Protein AF-A0A6F8V2T3-F1 (afdb_monomer_lite)

pLDDT: mean 85.08, std 18.63, range [44.62, 98.5]

Sequence (82 aa):
MLKIVILVAMLLPASAQAAGYCLPQNGKDRIARDGICPTGYFGSGDCCEAFRADTKRAIPKIEGKACPAGFFKSQAYCVSFH

Foldseek 3Di:
DPPPVVVVPPPPPPPPPPQPPQPADPLWGKDADDDDDFPQWDDDPRITTGPDNPAFDKDADDPPDADDPQWHDGPRITTGPD

Radius of gyration: 17.57 Å; chains: 1; bounding box: 61×20×28 Å

Structure (mmCIF, N/CA/C/O backbone):
data_AF-A0A6F8V2T3-F1
#
_entry.id   AF-A0A6F8V2T3-F1
#
loop_
_atom_site.group_PDB
_atom_site.id
_atom_site.type_symbol
_atom_site.label_atom_id
_atom_site.label_alt_id
_atom_site.label_comp_id
_atom_site.label_asym_id
_atom_site.label_entity_id
_atom_site.label_seq_id
_atom_site.pdbx_PDB_ins_code
_atom_site.Cartn_x
_atom_site.Cartn_y
_atom_site.Cartn_z
_atom_site.occupancy
_atom_site.B_iso_or_equiv
_atom_site.auth_seq_id
_atom_site.auth_comp_id
_atom_site.auth_asym_id
_atom_site.auth_atom_id
_atom_site.pdbx_PDB_model_num
ATOM 1 N N . MET A 1 1 ? -51.250 6.246 2.081 1.00 53.31 1 MET A N 1
ATOM 2 C CA . MET A 1 1 ? -49.916 6.846 2.323 1.00 53.31 1 MET A CA 1
ATOM 3 C C . MET A 1 1 ? -48.845 5.830 2.762 1.00 53.31 1 MET A C 1
ATOM 5 O O . MET A 1 1 ? -47.731 6.229 3.054 1.00 53.31 1 MET A O 1
ATOM 9 N N . LEU A 1 2 ? -49.125 4.516 2.698 1.00 47.41 2 LEU A N 1
ATOM 10 C CA . LEU A 1 2 ? -48.218 3.417 3.086 1.00 47.41 2 LEU A CA 1
ATOM 11 C C . LEU A 1 2 ? -47.639 2.646 1.874 1.00 47.41 2 LEU A C 1
ATOM 13 O O . LEU A 1 2 ? -47.257 1.491 1.988 1.00 47.41 2 LEU A O 1
ATOM 17 N N . LYS A 1 3 ? -47.646 3.242 0.675 1.00 44.62 3 LYS A N 1
ATOM 18 C CA . LYS A 1 3 ? -47.137 2.597 -0.556 1.00 44.62 3 LYS A CA 1
ATOM 19 C C . LYS A 1 3 ? -45.912 3.287 -1.162 1.00 44.62 3 LYS A C 1
ATOM 21 O O . LYS A 1 3 ? -45.266 2.705 -2.020 1.00 44.62 3 LYS A O 1
ATOM 26 N N . ILE A 1 4 ? -45.569 4.493 -0.704 1.00 50.94 4 ILE A N 1
ATOM 27 C CA . ILE A 1 4 ? -44.476 5.290 -1.291 1.00 50.94 4 ILE A CA 1
ATOM 28 C C . ILE A 1 4 ? -43.129 5.007 -0.602 1.00 50.94 4 ILE A C 1
ATOM 30 O O . ILE A 1 4 ? -42.087 5.108 -1.237 1.00 50.94 4 ILE A O 1
ATOM 34 N N . VAL A 1 5 ? -43.129 4.559 0.660 1.00 50.53 5 VAL A N 1
ATOM 35 C CA . VAL A 1 5 ? -41.890 4.332 1.436 1.00 50.53 5 VAL A CA 1
ATOM 36 C C . VAL A 1 5 ? -41.094 3.107 0.952 1.00 50.53 5 VAL A C 1
ATOM 38 O O . VAL A 1 5 ? -39.892 3.028 1.173 1.00 50.53 5 VAL A O 1
ATOM 41 N N . ILE A 1 6 ? -41.724 2.166 0.241 1.00 52.75 6 ILE A N 1
ATOM 42 C CA . ILE A 1 6 ? -41.083 0.898 -0.157 1.00 52.75 6 ILE A CA 1
ATOM 43 C C . ILE A 1 6 ? -40.297 1.038 -1.479 1.00 52.75 6 ILE A C 1
ATOM 45 O O . ILE A 1 6 ? -39.366 0.281 -1.733 1.00 52.75 6 ILE A O 1
ATOM 49 N N . LEU A 1 7 ? -40.611 2.038 -2.311 1.00 48.78 7 LEU A N 1
ATOM 50 C CA . LEU A 1 7 ? -40.020 2.189 -3.650 1.00 48.78 7 LEU A CA 1
ATOM 51 C C . LEU A 1 7 ? -38.633 2.851 -3.674 1.00 48.78 7 LEU A C 1
ATOM 53 O O . LEU A 1 7 ? -37.979 2.833 -4.710 1.00 48.78 7 LEU A O 1
ATOM 57 N N . VAL A 1 8 ? -38.154 3.400 -2.554 1.00 53.94 8 VAL A N 1
ATOM 58 C CA . VAL A 1 8 ? -36.848 4.092 -2.492 1.00 53.94 8 VAL A CA 1
ATOM 59 C C . VAL A 1 8 ? -35.718 3.169 -1.998 1.00 53.94 8 VAL A C 1
ATOM 61 O O . VAL A 1 8 ? -34.547 3.522 -2.069 1.00 53.94 8 VAL A O 1
ATOM 64 N N . ALA A 1 9 ? -36.028 1.944 -1.559 1.00 54.09 9 ALA A N 1
ATOM 65 C CA . ALA A 1 9 ? -35.049 1.036 -0.950 1.00 54.09 9 ALA A CA 1
ATOM 66 C C . ALA A 1 9 ? -34.138 0.277 -1.945 1.00 54.09 9 ALA A C 1
ATOM 68 O O . ALA A 1 9 ? -33.327 -0.539 -1.518 1.00 54.09 9 ALA A O 1
ATOM 69 N N . MET A 1 10 ? -34.244 0.521 -3.258 1.00 59.97 10 MET A N 1
ATOM 70 C CA . MET A 1 10 ? -33.504 -0.225 -4.295 1.00 59.97 10 MET A CA 1
ATOM 71 C C . MET A 1 10 ? -32.570 0.642 -5.154 1.00 59.97 10 MET A C 1
ATOM 73 O O . MET A 1 10 ? -32.334 0.346 -6.320 1.00 59.97 10 MET A O 1
ATOM 77 N N . LEU A 1 11 ? -32.000 1.700 -4.575 1.00 58.97 11 LEU A N 1
ATOM 78 C CA . LEU A 1 11 ? -30.875 2.439 -5.165 1.00 58.97 11 LEU A CA 1
ATOM 79 C C . LEU A 1 11 ? -29.633 2.335 -4.274 1.00 58.97 11 LEU A C 1
ATOM 81 O O . LEU A 1 11 ? -28.951 3.322 -4.020 1.00 58.97 11 LEU A O 1
ATOM 85 N N . LEU A 1 12 ? -29.333 1.131 -3.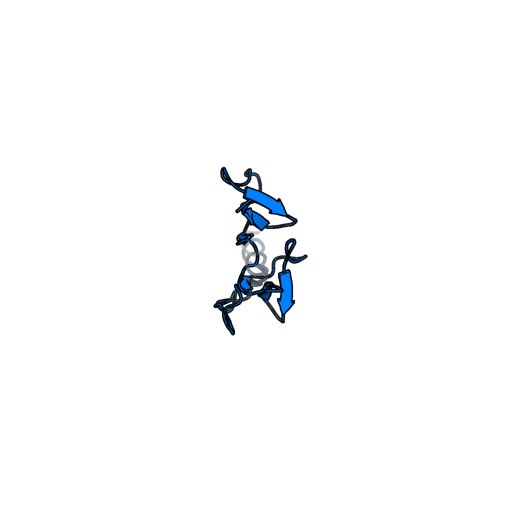785 1.00 57.59 12 LEU A N 1
ATOM 86 C CA . LEU A 1 12 ? -27.976 0.815 -3.354 1.00 57.59 12 LEU A CA 1
ATOM 87 C C . LEU A 1 12 ? -27.164 0.613 -4.639 1.00 57.59 12 LEU A C 1
ATOM 89 O O . LEU A 1 12 ? -27.397 -0.390 -5.319 1.00 57.59 12 LEU A O 1
ATOM 93 N N . PRO A 1 13 ? -26.254 1.528 -5.029 1.00 54.03 13 PRO A N 1
ATOM 94 C CA . PRO A 1 13 ? -25.297 1.200 -6.066 1.00 54.03 13 PRO A CA 1
ATOM 95 C C . PRO A 1 13 ? -24.510 -0.001 -5.546 1.00 54.03 13 PRO A C 1
ATOM 97 O O . PRO A 1 13 ? -23.732 0.104 -4.599 1.00 54.03 13 PRO A O 1
ATOM 100 N N . ALA A 1 14 ? -24.751 -1.167 -6.140 1.00 57.81 14 ALA A N 1
ATOM 101 C CA . ALA A 1 14 ? -23.925 -2.347 -5.965 1.00 57.81 14 ALA A CA 1
ATOM 102 C C . ALA A 1 14 ? -22.589 -2.109 -6.681 1.00 57.81 14 ALA A C 1
ATOM 104 O O . ALA A 1 14 ? -22.228 -2.802 -7.622 1.00 57.81 14 ALA A O 1
ATOM 105 N N . SER A 1 15 ? -21.843 -1.098 -6.246 1.00 53.53 15 SER A N 1
ATOM 106 C CA . SER A 1 15 ? -20.425 -0.966 -6.531 1.00 53.53 15 SER A CA 1
ATOM 107 C C . SER A 1 15 ? -19.631 -1.660 -5.429 1.00 53.53 15 SER A C 1
ATOM 109 O O . SER A 1 15 ? -18.641 -1.142 -4.933 1.00 53.53 15 SER A O 1
ATOM 111 N N . ALA A 1 16 ? -20.062 -2.860 -5.035 1.00 50.84 16 ALA A N 1
ATOM 112 C CA . ALA A 1 16 ? -19.113 -3.852 -4.570 1.00 50.84 16 ALA A CA 1
ATOM 113 C C . ALA A 1 16 ? -18.445 -4.377 -5.842 1.00 50.84 16 ALA A C 1
ATOM 115 O O . ALA A 1 16 ? -18.799 -5.444 -6.345 1.00 50.84 16 ALA A O 1
ATOM 116 N N . GLN A 1 17 ? -17.544 -3.575 -6.431 1.00 50.53 17 GLN A N 1
ATOM 117 C CA . GLN A 1 17 ? -16.602 -4.130 -7.389 1.00 50.53 17 GLN A CA 1
ATOM 118 C C . GLN A 1 17 ? -15.979 -5.307 -6.667 1.00 50.53 17 GLN A C 1
ATOM 120 O O . GLN A 1 17 ? -15.434 -5.152 -5.571 1.00 50.53 17 GLN A O 1
ATOM 125 N N . ALA A 1 18 ? -16.139 -6.491 -7.251 1.00 47.28 18 ALA A N 1
ATOM 126 C CA . ALA A 1 18 ? -15.307 -7.612 -6.909 1.00 47.28 18 ALA A CA 1
ATOM 127 C C . ALA A 1 18 ? -13.887 -7.053 -6.861 1.00 47.28 18 ALA A C 1
ATOM 129 O O . ALA A 1 18 ? -13.352 -6.644 -7.891 1.00 47.28 18 ALA A O 1
ATOM 130 N N . ALA A 1 19 ? -13.310 -6.967 -5.664 1.00 52.53 19 ALA A N 1
ATOM 131 C CA . ALA A 1 19 ? -11.876 -6.909 -5.529 1.00 52.53 19 ALA A CA 1
ATOM 132 C C . ALA A 1 19 ? -11.419 -8.243 -6.113 1.00 52.53 19 ALA A C 1
ATOM 134 O O . ALA A 1 19 ? -11.311 -9.239 -5.397 1.00 52.53 19 ALA A O 1
ATOM 135 N N . GLY A 1 20 ? -11.306 -8.296 -7.447 1.00 58.19 20 GLY A N 1
ATOM 136 C CA . GLY A 1 20 ? -10.684 -9.388 -8.160 1.00 58.19 20 GLY A CA 1
ATOM 137 C C . GLY A 1 20 ? -9.391 -9.599 -7.416 1.00 58.19 20 GLY A C 1
ATOM 138 O O . GLY A 1 20 ? -8.646 -8.638 -7.225 1.00 58.19 20 GLY A O 1
ATOM 139 N N . TYR A 1 21 ? -9.242 -10.785 -6.835 1.00 75.44 21 TYR A N 1
ATOM 140 C CA . TYR A 1 21 ? -8.189 -11.077 -5.879 1.00 75.44 21 TYR A CA 1
ATOM 141 C C . TYR A 1 21 ? -6.877 -10.529 -6.448 1.00 75.44 21 TYR A C 1
ATOM 143 O O . TYR A 1 21 ? -6.380 -10.982 -7.478 1.00 75.44 21 TYR A O 1
ATOM 151 N N . CYS A 1 22 ? -6.353 -9.462 -5.852 1.00 92.12 22 CYS A N 1
ATOM 152 C CA . CYS A 1 22 ? -5.090 -8.899 -6.293 1.00 92.12 22 CYS A CA 1
ATOM 153 C C . CYS A 1 22 ? -4.013 -9.833 -5.753 1.00 92.12 22 CYS A C 1
ATOM 155 O O . CYS A 1 22 ? -3.431 -9.590 -4.706 1.00 92.12 22 CYS A O 1
ATOM 157 N N . LEU A 1 23 ? -3.839 -10.979 -6.409 1.00 92.56 23 LEU A N 1
ATOM 158 C CA . LEU A 1 23 ? -2.825 -11.944 -6.029 1.00 92.56 23 LEU A CA 1
ATOM 159 C C . LEU A 1 23 ? -1.466 -11.457 -6.521 1.00 92.56 23 LEU A C 1
ATOM 161 O O . LEU A 1 23 ? -1.393 -10.852 -7.596 1.00 92.56 23 LEU A O 1
ATOM 165 N N . PRO A 1 24 ? -0.393 -11.751 -5.774 1.00 93.31 24 PRO A N 1
ATOM 166 C CA . PRO A 1 24 ? 0.957 -11.457 -6.217 1.00 93.31 24 PRO A CA 1
ATOM 167 C C . PRO A 1 24 ? 1.220 -11.992 -7.629 1.00 93.31 24 PRO A C 1
ATOM 169 O O . PRO A 1 24 ? 0.827 -13.108 -7.968 1.00 93.31 24 PRO A O 1
ATOM 172 N N . GLN A 1 25 ? 1.908 -11.201 -8.449 1.00 93.31 25 GLN A N 1
ATOM 173 C CA . GLN A 1 25 ? 2.239 -11.557 -9.829 1.00 93.31 25 GLN A CA 1
ATOM 174 C C . GLN A 1 25 ? 3.723 -11.298 -10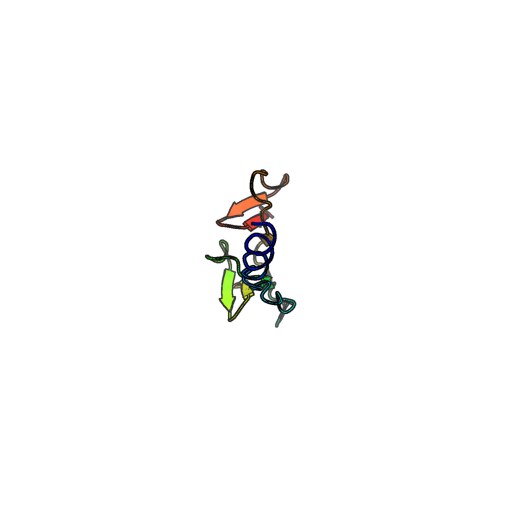.078 1.00 93.31 25 GLN A C 1
ATOM 176 O O . GLN A 1 25 ? 4.231 -10.229 -9.751 1.00 93.31 25 GLN A O 1
ATOM 181 N N . ASN A 1 26 ? 4.434 -12.270 -10.660 1.00 92.94 26 ASN A N 1
ATOM 182 C CA . ASN A 1 26 ? 5.876 -12.170 -10.934 1.00 92.94 26 ASN A CA 1
ATOM 183 C C . ASN A 1 26 ? 6.708 -11.791 -9.688 1.00 92.94 26 ASN A C 1
ATOM 185 O O . ASN A 1 26 ? 7.633 -10.986 -9.771 1.00 92.94 26 ASN A O 1
ATOM 189 N N . GLY A 1 27 ? 6.330 -12.318 -8.517 1.00 93.75 27 GLY A N 1
ATOM 190 C CA . GLY A 1 27 ? 6.976 -12.020 -7.231 1.00 93.75 27 GLY A CA 1
ATOM 191 C C . GLY A 1 27 ? 6.683 -10.627 -6.662 1.00 93.75 27 GLY A C 1
ATOM 192 O O . GLY A 1 27 ? 7.205 -10.290 -5.606 1.00 93.75 27 GLY A O 1
ATOM 193 N N . LYS A 1 28 ? 5.856 -9.817 -7.332 1.00 96.75 28 LYS A N 1
ATOM 194 C CA . LYS A 1 28 ? 5.445 -8.491 -6.868 1.00 96.75 28 LYS A CA 1
ATOM 195 C C . LYS A 1 28 ? 4.114 -8.568 -6.140 1.00 96.75 28 LYS A C 1
ATOM 197 O O . LYS A 1 28 ? 3.177 -9.206 -6.624 1.00 96.75 28 LYS A O 1
ATOM 202 N N . ASP A 1 29 ? 4.042 -7.898 -4.995 1.00 96.25 29 ASP A N 1
ATOM 203 C CA . ASP A 1 29 ? 2.804 -7.773 -4.231 1.00 96.25 29 ASP A CA 1
ATOM 204 C C . ASP A 1 29 ? 1.750 -7.007 -5.039 1.00 96.25 29 ASP A C 1
ATOM 206 O O . ASP A 1 29 ? 2.070 -6.084 -5.801 1.00 96.25 29 ASP A O 1
ATOM 210 N N . ARG A 1 30 ? 0.488 -7.403 -4.880 1.00 96.94 30 ARG A N 1
ATOM 211 C CA . ARG A 1 30 ? -0.661 -6.719 -5.473 1.00 96.94 30 ARG A CA 1
ATOM 212 C C . ARG A 1 30 ? -1.730 -6.552 -4.404 1.00 96.94 30 ARG A C 1
ATOM 214 O O . ARG A 1 30 ? -1.954 -7.443 -3.597 1.00 96.94 30 ARG A O 1
ATOM 221 N N . ILE A 1 31 ? -2.392 -5.403 -4.405 1.00 95.31 31 ILE A N 1
ATOM 222 C CA . ILE A 1 31 ? -3.464 -5.070 -3.459 1.00 95.31 31 ILE A CA 1
ATOM 223 C C . ILE A 1 31 ? -4.617 -4.407 -4.206 1.00 95.31 31 ILE A C 1
ATOM 225 O O . ILE A 1 31 ? -4.396 -3.794 -5.249 1.00 95.31 31 ILE A O 1
ATOM 229 N N . ALA A 1 32 ? -5.838 -4.519 -3.684 1.00 94.88 32 ALA A N 1
ATOM 230 C CA . ALA A 1 32 ? -7.002 -3.859 -4.276 1.00 94.88 32 ALA A CA 1
ATOM 231 C C . ALA A 1 32 ? -6.780 -2.345 -4.349 1.00 94.88 32 ALA A C 1
ATOM 233 O O . ALA A 1 32 ? -6.269 -1.753 -3.392 1.00 94.88 32 ALA A O 1
ATOM 234 N N . ARG A 1 33 ? -7.137 -1.725 -5.479 1.00 94.50 33 ARG A N 1
ATOM 235 C CA . ARG A 1 33 ? -7.048 -0.275 -5.632 1.00 94.50 33 ARG A CA 1
ATOM 236 C C . ARG A 1 33 ? -8.241 0.406 -4.962 1.00 94.50 33 ARG A C 1
ATOM 238 O O . ARG A 1 33 ? -9.381 0.160 -5.329 1.00 94.50 33 ARG A O 1
ATOM 245 N N . ASP A 1 34 ? -7.941 1.319 -4.053 1.00 93.31 34 ASP A N 1
ATOM 246 C CA . ASP A 1 34 ? -8.866 2.245 -3.417 1.00 93.31 34 ASP A CA 1
ATOM 247 C C . ASP A 1 34 ? -8.303 3.662 -3.603 1.00 93.31 34 ASP A C 1
ATOM 249 O O . ASP A 1 34 ? -7.419 4.127 -2.877 1.00 93.31 34 ASP A O 1
ATOM 253 N N . GLY A 1 35 ? -8.717 4.303 -4.698 1.00 92.75 35 GLY A N 1
ATOM 254 C CA . GLY A 1 35 ? -8.189 5.597 -5.122 1.00 92.75 35 GLY A CA 1
ATOM 255 C C . GLY A 1 35 ? -6.718 5.546 -5.555 1.00 92.75 35 GLY A C 1
ATOM 256 O O . GLY A 1 35 ? -6.351 4.846 -6.501 1.00 92.75 35 GLY A O 1
ATOM 257 N N . ILE A 1 36 ? -5.876 6.358 -4.908 1.00 96.25 36 ILE A N 1
ATOM 258 C CA . ILE A 1 36 ? -4.454 6.504 -5.251 1.00 96.25 36 ILE A CA 1
ATOM 259 C C . ILE A 1 36 ? -3.646 5.384 -4.589 1.00 96.25 36 ILE A C 1
ATOM 261 O O . ILE A 1 36 ? -3.700 5.211 -3.371 1.00 96.25 36 ILE A O 1
ATOM 265 N N . CYS A 1 37 ? -2.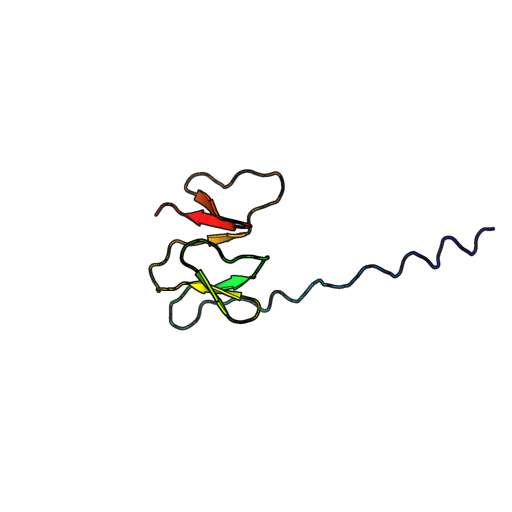851 4.671 -5.391 1.00 97.25 37 CYS A N 1
ATOM 266 C CA . CYS A 1 37 ? -1.963 3.616 -4.908 1.00 97.25 37 CYS A CA 1
ATOM 267 C C . CYS A 1 37 ? -0.920 4.137 -3.904 1.00 97.25 37 CYS A C 1
ATOM 269 O O . CYS A 1 37 ? -0.463 5.277 -4.025 1.00 97.25 37 CYS A O 1
ATOM 271 N N . PRO A 1 38 ? -0.521 3.310 -2.923 1.00 97.88 38 PRO A N 1
ATOM 272 C CA . PRO A 1 38 ? 0.410 3.736 -1.894 1.00 97.88 38 PRO A CA 1
ATOM 273 C C . PRO A 1 38 ? 1.834 3.888 -2.428 1.00 97.88 38 PRO A C 1
ATOM 275 O O . PRO A 1 38 ? 2.181 3.420 -3.514 1.00 97.88 38 PRO A O 1
ATOM 278 N N . THR A 1 39 ? 2.687 4.512 -1.619 1.00 97.00 39 THR A N 1
ATOM 279 C CA . THR A 1 39 ? 4.114 4.660 -1.919 1.00 97.00 39 THR A CA 1
ATOM 280 C C . THR A 1 39 ? 4.740 3.298 -2.225 1.00 97.00 39 THR A C 1
ATOM 282 O O . THR A 1 39 ? 4.602 2.358 -1.445 1.00 97.00 39 THR A O 1
ATOM 285 N N . GLY A 1 40 ? 5.436 3.193 -3.360 1.00 97.00 40 GLY A N 1
ATOM 286 C CA . GLY A 1 40 ? 6.048 1.942 -3.820 1.00 97.00 40 GLY A CA 1
ATOM 287 C C . GLY A 1 40 ? 5.175 1.108 -4.766 1.00 97.00 40 GLY A C 1
ATOM 288 O O . GLY A 1 40 ? 5.661 0.111 -5.296 1.00 97.00 40 GLY A O 1
ATOM 289 N N . TYR A 1 41 ? 3.934 1.524 -5.029 1.00 98.19 41 TYR A N 1
ATOM 290 C CA . TYR A 1 41 ? 3.011 0.828 -5.922 1.00 98.19 41 TYR A CA 1
ATOM 291 C C . TYR A 1 41 ? 2.588 1.727 -7.084 1.00 98.19 41 TYR A C 1
ATOM 293 O O . TYR A 1 41 ? 2.522 2.950 -6.959 1.00 98.19 41 TYR A O 1
ATOM 301 N N . PHE A 1 42 ? 2.244 1.108 -8.209 1.00 97.50 42 PHE A N 1
ATOM 302 C CA . PHE A 1 42 ? 1.636 1.766 -9.359 1.00 97.50 42 PHE A CA 1
ATOM 303 C C . PHE A 1 42 ? 0.294 1.131 -9.702 1.00 97.50 42 PHE A C 1
ATOM 305 O O . PHE A 1 42 ? -0.028 0.012 -9.298 1.00 97.50 42 PHE A O 1
ATOM 312 N N . GLY A 1 43 ? -0.509 1.865 -10.464 1.00 96.56 43 GLY A N 1
ATOM 313 C CA . GLY A 1 43 ? -1.797 1.367 -10.895 1.00 96.56 43 GLY A CA 1
ATOM 314 C C . GLY A 1 43 ? -1.700 0.307 -12.001 1.00 96.56 43 GLY A C 1
ATOM 315 O O . GLY A 1 43 ? -1.253 0.619 -13.098 1.00 96.56 43 GLY A O 1
ATOM 316 N N . SER A 1 44 ? -2.196 -0.908 -11.741 1.00 94.31 44 SER A N 1
ATOM 317 C CA . SER A 1 44 ? -2.406 -1.987 -12.715 1.00 94.31 44 SER A CA 1
ATOM 318 C C . SER A 1 44 ? -3.858 -2.511 -12.667 1.00 94.31 44 SER A C 1
ATOM 320 O O . SER A 1 44 ? -4.207 -3.331 -11.815 1.00 94.31 44 SER A O 1
ATOM 322 N N . GLY A 1 45 ? -4.736 -2.000 -13.545 1.00 92.31 45 GLY A N 1
ATOM 323 C CA . GLY A 1 45 ? -6.168 -2.361 -13.574 1.00 92.31 45 GLY A CA 1
ATOM 324 C C . GLY A 1 45 ? -6.902 -1.983 -12.282 1.00 92.31 45 GLY A C 1
ATOM 325 O O . GLY A 1 45 ? -6.737 -0.862 -11.806 1.00 92.31 45 GLY A O 1
ATOM 326 N N . ASP A 1 46 ? -7.632 -2.926 -11.686 1.00 93.31 46 ASP A N 1
ATOM 327 C CA . ASP A 1 46 ? -8.304 -2.770 -10.380 1.00 93.31 46 ASP A CA 1
ATOM 328 C C . ASP A 1 46 ? -7.366 -2.983 -9.175 1.00 93.31 46 ASP A C 1
ATOM 330 O O . ASP A 1 46 ? -7.789 -2.953 -8.019 1.00 93.31 46 ASP A O 1
ATOM 334 N N . CYS A 1 47 ? -6.070 -3.188 -9.426 1.00 95.44 47 CYS A N 1
ATOM 335 C CA . CYS A 1 47 ? -5.063 -3.406 -8.397 1.00 95.44 47 CYS A CA 1
ATOM 336 C C . CYS A 1 47 ? -4.018 -2.285 -8.374 1.00 95.44 47 CYS A C 1
ATOM 338 O O . CYS A 1 47 ? -3.758 -1.589 -9.362 1.00 95.44 47 CYS A O 1
ATOM 340 N N . CYS A 1 48 ? -3.369 -2.144 -7.230 1.00 96.94 48 CYS A N 1
ATOM 341 C CA . CYS A 1 48 ? -2.062 -1.529 -7.104 1.00 96.94 48 CYS A CA 1
ATOM 342 C C . CYS A 1 48 ? -1.015 -2.643 -7.110 1.00 96.94 48 CYS A C 1
ATOM 344 O O . CYS A 1 48 ? -1.134 -3.603 -6.353 1.00 96.94 48 CYS A O 1
ATOM 346 N N . GLU A 1 49 ? -0.016 -2.535 -7.977 1.00 97.25 49 GLU A N 1
ATOM 347 C CA . GLU A 1 49 ? 1.084 -3.492 -8.103 1.00 97.25 49 GLU A CA 1
ATOM 348 C C . GLU A 1 49 ? 2.380 -2.847 -7.617 1.00 97.25 49 GLU A C 1
ATOM 350 O O . GLU A 1 49 ? 2.655 -1.687 -7.922 1.00 97.25 49 GLU A O 1
ATOM 355 N N . ALA A 1 50 ? 3.171 -3.582 -6.842 1.00 98.00 50 ALA A N 1
ATOM 356 C CA . ALA A 1 50 ? 4.455 -3.109 -6.348 1.00 98.00 50 ALA A CA 1
ATOM 357 C C . ALA A 1 50 ? 5.437 -2.819 -7.498 1.00 98.00 50 ALA A C 1
ATOM 359 O O . ALA A 1 50 ? 5.505 -3.567 -8.472 1.00 98.00 50 ALA A O 1
ATOM 360 N N . PHE A 1 51 ? 6.271 -1.781 -7.383 1.00 97.25 51 PHE A N 1
ATOM 361 C CA . PHE A 1 51 ? 7.319 -1.516 -8.381 1.00 97.25 51 PHE A CA 1
ATOM 362 C C . PHE A 1 51 ? 8.366 -2.638 -8.443 1.00 97.25 51 PHE A C 1
ATOM 364 O O . PHE A 1 51 ? 8.911 -2.928 -9.509 1.00 97.25 51 PHE A O 1
ATOM 371 N N . ARG A 1 52 ? 8.660 -3.261 -7.297 1.00 97.06 52 ARG A N 1
ATOM 372 C CA . ARG A 1 52 ? 9.700 -4.288 -7.123 1.00 97.06 52 ARG A CA 1
ATOM 373 C C . ARG A 1 52 ? 9.220 -5.398 -6.184 1.00 97.06 52 ARG A C 1
ATOM 375 O O . ARG A 1 52 ? 8.348 -5.157 -5.354 1.00 97.06 52 ARG A O 1
ATOM 382 N N . ALA A 1 53 ? 9.812 -6.587 -6.273 1.00 96.06 53 ALA A N 1
ATOM 383 C CA . ALA A 1 53 ? 9.476 -7.720 -5.400 1.00 96.06 53 ALA A CA 1
ATOM 384 C C . ALA A 1 53 ? 9.774 -7.464 -3.906 1.00 96.06 53 ALA A C 1
ATOM 386 O O . ALA A 1 53 ? 9.109 -8.018 -3.041 1.00 96.06 53 ALA A O 1
ATOM 387 N N . ASP A 1 54 ? 10.741 -6.593 -3.604 1.00 95.25 54 ASP A N 1
ATOM 388 C CA . ASP A 1 54 ? 11.163 -6.192 -2.254 1.00 95.25 54 ASP A CA 1
ATOM 389 C C . ASP A 1 54 ? 10.471 -4.911 -1.747 1.00 95.25 54 ASP A C 1
ATOM 391 O O . ASP A 1 54 ? 10.878 -4.315 -0.744 1.00 95.25 54 ASP A O 1
ATOM 395 N N . THR A 1 55 ? 9.422 -4.464 -2.444 1.00 96.56 55 THR A N 1
ATOM 396 C CA . THR A 1 55 ? 8.633 -3.295 -2.042 1.00 96.56 55 THR A CA 1
ATOM 397 C C . THR A 1 55 ? 7.986 -3.535 -0.683 1.00 96.56 55 THR A C 1
ATOM 399 O O . THR A 1 55 ? 7.469 -4.617 -0.406 1.00 96.56 55 THR A O 1
ATOM 402 N N . LYS A 1 56 ? 7.978 -2.498 0.160 1.00 97.31 56 LYS A N 1
ATOM 403 C CA . LYS A 1 56 ? 7.337 -2.541 1.476 1.00 97.31 56 LYS A CA 1
ATOM 404 C C . LYS A 1 56 ? 5.870 -2.938 1.345 1.00 97.31 56 LYS A C 1
ATOM 406 O O . LYS A 1 56 ? 5.150 -2.453 0.467 1.00 97.31 56 LYS A O 1
ATOM 411 N N . ARG A 1 57 ? 5.425 -3.841 2.216 1.00 95.81 57 ARG A N 1
ATOM 412 C CA . ARG A 1 57 ? 4.065 -4.371 2.153 1.00 95.81 57 ARG A CA 1
ATOM 413 C C . ARG A 1 57 ? 3.074 -3.266 2.491 1.00 95.81 57 ARG A C 1
ATOM 415 O O . ARG A 1 57 ? 3.267 -2.519 3.449 1.00 95.81 57 ARG A O 1
ATOM 422 N N . ALA A 1 58 ? 1.997 -3.203 1.723 1.00 97.06 58 ALA A N 1
ATOM 423 C CA . ALA A 1 58 ? 0.889 -2.306 1.980 1.00 97.06 58 ALA A CA 1
ATOM 424 C C . ALA A 1 58 ? -0.372 -3.109 2.309 1.00 97.06 58 ALA A C 1
ATOM 426 O O . ALA A 1 58 ? -0.614 -4.177 1.754 1.00 97.06 58 ALA A O 1
ATOM 427 N N . ILE A 1 59 ? -1.176 -2.594 3.231 1.00 95.00 59 ILE A N 1
ATOM 428 C CA . ILE A 1 59 ? -2.483 -3.153 3.586 1.00 95.00 59 ILE A CA 1
ATOM 429 C C . ILE A 1 59 ? -3.541 -2.050 3.531 1.00 95.00 59 ILE A C 1
ATOM 431 O O . ILE A 1 59 ? -3.207 -0.892 3.800 1.00 95.00 59 ILE A O 1
ATOM 435 N N . PRO A 1 60 ? -4.808 -2.363 3.207 1.00 94.81 60 PRO A N 1
ATOM 436 C CA . PRO A 1 60 ? -5.886 -1.384 3.270 1.00 94.81 60 PRO A CA 1
ATOM 437 C C . PRO A 1 60 ? -5.987 -0.766 4.664 1.00 94.81 60 PRO A C 1
ATOM 439 O O . PRO A 1 60 ? -5.914 -1.462 5.682 1.00 94.81 60 PRO A O 1
ATOM 442 N N . LYS A 1 61 ? -6.146 0.554 4.718 1.00 95.69 61 LYS A N 1
ATOM 443 C CA . LYS A 1 61 ? -6.345 1.266 5.974 1.00 95.69 61 LYS A CA 1
ATOM 444 C C . LYS A 1 61 ? -7.826 1.236 6.332 1.00 95.69 61 LYS A C 1
ATOM 446 O O . LYS A 1 61 ? -8.672 1.639 5.546 1.00 95.69 61 LYS A O 1
ATOM 451 N N . ILE A 1 62 ? -8.129 0.877 7.575 1.00 95.00 62 ILE A N 1
ATOM 452 C CA . ILE A 1 62 ? -9.487 1.000 8.108 1.00 95.00 62 ILE A CA 1
ATOM 453 C C . ILE A 1 62 ? -9.802 2.489 8.347 1.00 95.00 62 ILE A C 1
ATOM 455 O O . ILE A 1 62 ? -9.025 3.229 8.973 1.00 95.00 62 ILE A O 1
ATOM 459 N N . GLU A 1 63 ? -10.938 2.955 7.834 1.00 92.00 63 GLU A N 1
ATOM 460 C CA . GLU A 1 63 ? -11.403 4.328 8.037 1.00 92.00 63 GLU A CA 1
ATOM 461 C C . GLU A 1 63 ? -11.612 4.642 9.526 1.00 92.00 63 GLU A C 1
ATOM 463 O O . GLU A 1 63 ? -11.976 3.786 10.330 1.00 92.00 63 GLU A O 1
ATOM 468 N N . GLY A 1 64 ? -11.289 5.873 9.932 1.00 95.00 64 GLY A N 1
ATOM 469 C CA . GLY 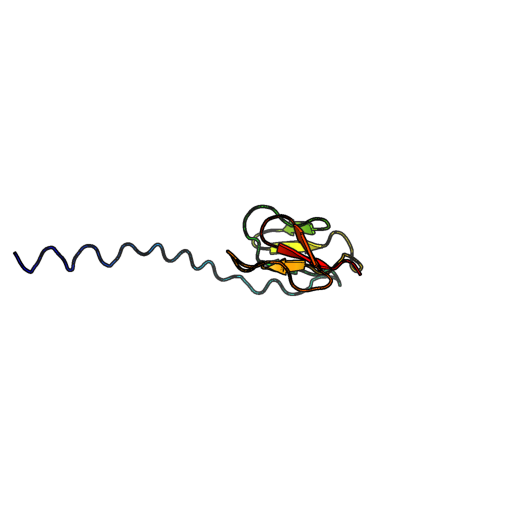A 1 64 ? -11.368 6.292 11.338 1.00 95.00 64 GLY A CA 1
ATOM 470 C C . GLY A 1 64 ? -10.376 5.613 12.299 1.00 95.00 64 GLY A C 1
ATOM 471 O O . GLY A 1 64 ? -10.349 5.958 13.478 1.00 95.00 64 GLY A O 1
ATOM 472 N N . LYS A 1 65 ? -9.536 4.678 11.832 1.00 97.19 65 LYS A N 1
ATOM 473 C CA . LYS A 1 65 ? -8.492 4.024 12.638 1.00 97.19 65 LYS A CA 1
ATOM 474 C C . LYS A 1 65 ? -7.088 4.461 12.221 1.00 97.19 65 LYS A C 1
ATOM 476 O O . LYS A 1 65 ? -6.854 4.864 11.076 1.00 97.19 65 LYS A O 1
ATOM 481 N N . ALA A 1 66 ? -6.159 4.398 13.172 1.00 97.25 66 ALA A N 1
ATOM 482 C CA . ALA A 1 66 ? -4.732 4.544 12.909 1.00 97.25 66 ALA A CA 1
ATOM 483 C C . ALA A 1 66 ? -4.175 3.280 12.234 1.00 97.25 66 ALA A C 1
ATOM 485 O O . ALA A 1 66 ? -4.770 2.205 12.328 1.00 97.25 66 ALA A O 1
ATOM 486 N N . CYS A 1 67 ? -3.030 3.412 11.564 1.00 97.81 67 CYS A N 1
ATOM 487 C CA . CYS A 1 67 ? -2.288 2.250 11.084 1.00 97.81 67 CYS A CA 1
ATOM 488 C C . CYS A 1 67 ? -1.726 1.443 12.267 1.00 97.81 67 CYS A C 1
ATOM 490 O O . CYS A 1 67 ? -1.418 2.035 13.305 1.00 97.81 67 CYS A O 1
ATOM 492 N N . PRO A 1 68 ? -1.597 0.110 12.132 1.00 97.88 68 PRO A N 1
ATOM 493 C CA . PRO A 1 68 ? -0.995 -0.717 13.171 1.00 97.88 68 PRO A CA 1
ATOM 494 C C . PRO A 1 68 ? 0.468 -0.325 13.419 1.00 97.88 68 PRO A C 1
ATOM 496 O O . PRO A 1 68 ? 1.118 0.292 12.572 1.00 97.88 68 PRO A O 1
ATOM 499 N N . ALA A 1 69 ? 1.000 -0.698 14.586 1.00 97.56 69 ALA A N 1
ATOM 500 C CA . ALA A 1 69 ? 2.408 -0.477 14.906 1.00 97.56 69 ALA A CA 1
ATOM 501 C C . ALA A 1 69 ? 3.312 -1.107 13.832 1.00 97.56 69 ALA A C 1
ATOM 503 O O . ALA A 1 69 ? 3.058 -2.220 13.372 1.00 97.56 69 ALA A O 1
ATOM 504 N N . GLY A 1 70 ? 4.356 -0.384 13.423 1.00 97.31 70 GLY A N 1
ATOM 505 C CA . GLY A 1 70 ? 5.234 -0.806 12.327 1.00 97.31 70 GLY A CA 1
ATOM 506 C C . GLY A 1 70 ? 4.796 -0.339 10.932 1.00 97.31 70 GLY A C 1
ATOM 507 O O . GLY A 1 70 ? 5.468 -0.668 9.956 1.00 97.31 70 GLY A O 1
ATOM 508 N N . PHE A 1 71 ? 3.700 0.424 10.831 1.00 98.50 71 PHE A N 1
ATOM 509 C CA . PHE A 1 71 ? 3.176 0.943 9.570 1.00 98.50 71 PHE A CA 1
ATOM 510 C C . PHE A 1 71 ? 2.929 2.454 9.623 1.00 98.50 71 PHE A C 1
ATOM 512 O O . PHE A 1 71 ? 2.584 3.011 10.666 1.00 98.50 71 PHE A O 1
ATOM 519 N N . PHE A 1 72 ? 3.017 3.111 8.468 1.00 97.38 72 PHE A N 1
ATOM 520 C CA . PHE A 1 72 ? 2.635 4.511 8.283 1.00 97.38 72 PHE A CA 1
ATOM 521 C C . PHE A 1 72 ? 1.500 4.658 7.268 1.00 97.38 72 PHE A C 1
ATOM 523 O O . PHE A 1 72 ? 1.324 3.825 6.378 1.00 97.38 72 PHE A O 1
ATOM 530 N N . LYS A 1 73 ? 0.717 5.736 7.395 1.00 97.50 73 LYS A N 1
ATOM 531 C CA . LYS A 1 73 ? -0.369 6.042 6.456 1.00 97.50 73 LYS A CA 1
ATOM 532 C C . LYS A 1 73 ? 0.211 6.471 5.107 1.00 97.50 73 LYS A C 1
ATOM 534 O O . LYS A 1 73 ? 0.935 7.459 5.037 1.00 97.50 73 LYS A O 1
ATOM 539 N N . SER A 1 74 ? -0.217 5.801 4.043 1.00 97.25 74 SER A N 1
ATOM 540 C CA . SER A 1 74 ? 0.002 6.200 2.653 1.00 97.25 74 SER A CA 1
ATOM 541 C C . SER A 1 74 ? -1.345 6.121 1.934 1.00 97.25 74 SER A C 1
ATOM 543 O O . SER A 1 74 ? -1.822 5.034 1.627 1.00 97.25 74 SER A O 1
ATOM 545 N N . GLN A 1 75 ? -1.985 7.271 1.695 1.00 95.69 75 GLN A N 1
ATOM 546 C CA . GLN A 1 75 ? -3.301 7.343 1.040 1.00 95.69 75 GLN A CA 1
ATOM 547 C C . GLN A 1 75 ? -4.358 6.512 1.809 1.00 95.69 75 GLN A C 1
ATOM 549 O O . GLN A 1 75 ? -4.508 6.709 3.022 1.00 95.69 75 GLN A O 1
ATOM 554 N N . ALA A 1 76 ? -5.075 5.612 1.125 1.00 96.62 76 ALA A N 1
ATOM 555 C CA . ALA A 1 76 ? -6.058 4.678 1.686 1.00 96.62 76 ALA A CA 1
ATOM 556 C C . ALA A 1 76 ? -5.420 3.403 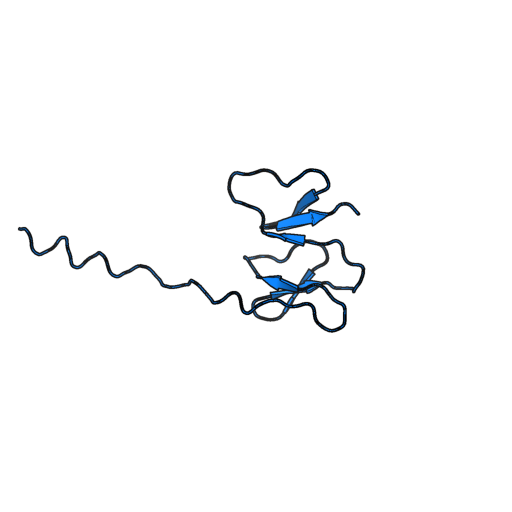2.281 1.00 96.62 76 ALA A C 1
ATOM 558 O O . ALA A 1 76 ? -6.102 2.419 2.558 1.00 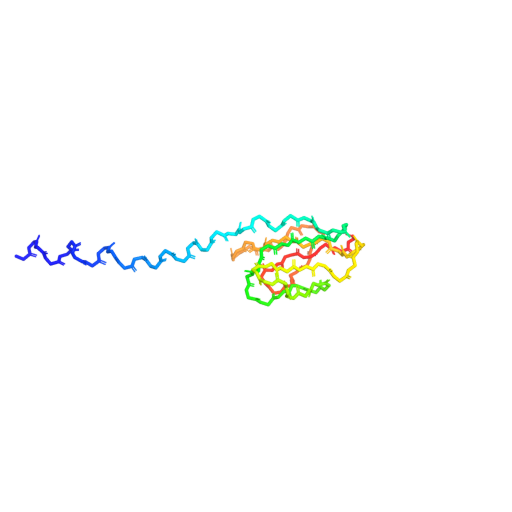96.62 76 ALA A O 1
ATOM 559 N N . TYR A 1 77 ? -4.104 3.410 2.509 1.00 97.50 77 TYR A N 1
ATOM 560 C CA . TYR A 1 77 ? -3.341 2.237 2.924 1.00 97.50 77 TYR A CA 1
ATOM 561 C C . TYR A 1 77 ? -2.422 2.529 4.108 1.00 97.50 77 TYR A C 1
ATOM 563 O O . TYR A 1 77 ? -2.113 3.676 4.446 1.00 97.50 77 TYR A O 1
ATOM 571 N N . CYS A 1 78 ? -1.959 1.449 4.719 1.00 98.06 78 CYS A N 1
ATOM 572 C CA . CYS A 1 78 ? -0.882 1.421 5.689 1.00 98.06 78 CYS A CA 1
ATOM 573 C C . CYS A 1 78 ? 0.300 0.663 5.079 1.00 98.06 78 CYS A C 1
ATOM 575 O O . CYS A 1 78 ? 0.136 -0.483 4.666 1.00 98.06 78 CYS A O 1
ATOM 577 N N . VAL A 1 79 ? 1.478 1.286 5.025 1.00 98.12 79 VAL A N 1
ATOM 578 C CA . VAL A 1 79 ? 2.709 0.711 4.450 1.00 98.12 79 VAL A CA 1
ATOM 579 C C . VAL A 1 79 ? 3.693 0.380 5.569 1.00 98.12 79 VAL A C 1
ATOM 581 O O . VAL A 1 79 ? 3.837 1.179 6.494 1.00 98.12 79 VAL A O 1
ATOM 584 N N . SER A 1 80 ? 4.341 -0.788 5.516 1.00 97.88 80 SER A N 1
ATOM 585 C CA . SER A 1 80 ? 5.313 -1.213 6.533 1.00 97.88 80 SER A CA 1
ATOM 586 C C . SER A 1 80 ? 6.591 -0.369 6.496 1.00 97.88 80 SER A C 1
ATOM 588 O O . SER A 1 80 ? 7.022 0.092 5.439 1.00 97.88 80 SER A O 1
ATOM 590 N N . PHE A 1 81 ? 7.236 -0.177 7.650 1.00 95.19 81 PHE A N 1
ATOM 591 C CA . PHE A 1 81 ? 8.565 0.452 7.703 1.00 95.19 81 PHE A CA 1
ATOM 592 C C . PHE A 1 81 ? 9.678 -0.466 7.181 1.00 95.19 81 PHE A C 1
ATOM 594 O O . PHE A 1 81 ? 10.655 0.011 6.598 1.00 95.19 81 PHE A O 1
ATOM 601 N N . HIS A 1 82 ? 9.525 -1.777 7.385 1.00 85.19 82 HIS A N 1
ATOM 602 C CA . HIS A 1 82 ? 10.506 -2.811 7.052 1.00 85.19 82 HIS A CA 1
ATOM 603 C C . HIS A 1 82 ? 9.975 -3.771 5.993 1.00 85.19 82 HIS A C 1
ATOM 605 O O . HIS A 1 82 ? 8.741 -3.993 5.952 1.00 85.19 82 HIS A O 1
#

Secondary structure (DSSP, 8-state):
--SSTTTTTT--------------BTTB-EEE--SSPPTTEEEETTEEEESSTTPPPEEEPPTTSPPPTTEEEETTEEEE--